Protein AF-A0A8H5FEQ5-F1 (afdb_monomer_lite)

Secondary structure (DSSP, 8-state):
--THHHHHHHHHHHH--HHHHHHHHHHHHH-----GGGHHHHHHHHHHHHHHHHHTT----HHHHHHHHHHHS-GGGHHHHHHT-

Radius of gyration: 16.86 Å; chains: 1; bounding box: 36×39×42 Å

InterPro domains:
  IPR061502 Copia/RE1/RE2-like, N-terminal domain [PF14223] (3-84)

Sequence (85 aa):
MTHDSWDALKQDYDAKDPLTEASLEKQVFSLTCTNPAKVGKHLNNLITIMDELAKRGVSIPDSQFKLAIISSTPNMYQATVKALC

Organism: NCBI:txid182062

pLDDT: mean 80.12, std 12.71, range [46.5, 92.94]

Foldseek 3Di:
DDCVVVVVVVCVCVLADVVLLVVLVCCLQPAADADQVCLVVVVVVSVVSQVVCVVNVHHDDPVVSLVSSLVRYHPVCNVVSVVVD

Structure (mmCIF, N/CA/C/O backbone):
data_AF-A0A8H5FEQ5-F1
#
_entry.id   AF-A0A8H5FEQ5-F1
#
loop_
_atom_site.group_PDB
_atom_site.id
_atom_site.type_symbol
_atom_site.label_atom_id
_atom_site.label_alt_id
_atom_site.label_comp_id
_atom_site.label_asym_id
_atom_site.label_entity_id
_atom_site.label_seq_id
_atom_site.pdbx_PDB_ins_code
_atom_site.Cartn_x
_atom_site.Cartn_y
_atom_site.Cartn_z
_atom_site.occupancy
_atom_site.B_iso_or_equiv
_atom_site.auth_seq_id
_atom_site.auth_comp_id
_atom_site.auth_asym_id
_atom_site.auth_atom_id
_atom_site.pdbx_PDB_model_num
ATOM 1 N N . MET A 1 1 ? -20.989 26.437 25.200 1.00 46.50 1 MET A N 1
ATOM 2 C CA . MET A 1 1 ? -20.942 25.461 24.093 1.00 46.50 1 MET A CA 1
ATOM 3 C C . MET A 1 1 ? -19.482 25.023 23.927 1.00 46.50 1 MET A C 1
ATOM 5 O O . MET A 1 1 ? -18.821 25.461 23.002 1.00 46.50 1 MET A O 1
ATOM 9 N N . THR A 1 2 ? -18.813 24.613 25.010 1.00 48.94 2 THR A N 1
ATOM 10 C CA . THR A 1 2 ? -18.649 23.246 25.571 1.00 48.94 2 THR A CA 1
ATOM 11 C C . THR A 1 2 ? -17.823 22.336 24.660 1.00 48.94 2 THR A C 1
ATOM 13 O O . THR A 1 2 ? -18.333 21.745 23.715 1.00 48.94 2 THR A O 1
ATOM 16 N N . HIS A 1 3 ? -16.529 22.282 24.982 1.00 54.56 3 HIS A N 1
ATOM 17 C CA . HIS A 1 3 ? -15.462 21.460 24.399 1.00 54.56 3 HIS A CA 1
ATOM 18 C C . HIS A 1 3 ? -15.883 19.991 24.184 1.00 54.56 3 HIS A C 1
ATOM 20 O O . HIS A 1 3 ? -15.548 19.392 23.167 1.00 54.56 3 HIS A O 1
ATOM 26 N N . ASP A 1 4 ? -16.744 19.483 25.068 1.00 58.84 4 ASP A N 1
ATOM 27 C CA . ASP A 1 4 ? -17.331 18.139 25.043 1.00 58.84 4 ASP A CA 1
ATOM 28 C C . ASP A 1 4 ? -18.029 17.785 23.722 1.00 58.84 4 ASP A C 1
ATOM 30 O O . ASP A 1 4 ? -18.016 16.632 23.300 1.00 58.84 4 ASP A O 1
ATOM 34 N N . SER A 1 5 ? -18.623 18.766 23.034 1.00 55.53 5 SER A N 1
ATOM 35 C CA . SER A 1 5 ? -19.295 18.533 21.749 1.00 55.53 5 SER A CA 1
ATOM 36 C C . SER A 1 5 ? -18.304 18.290 20.609 1.00 55.53 5 SER A C 1
ATOM 38 O O . SER A 1 5 ? -18.606 17.534 19.692 1.00 55.53 5 SER A O 1
ATOM 40 N N . TRP A 1 6 ? -17.122 18.911 20.665 1.00 59.00 6 TRP A N 1
ATOM 41 C CA . TRP A 1 6 ? -16.057 18.723 19.678 1.00 59.00 6 TRP A CA 1
ATOM 42 C C . TRP A 1 6 ? -15.270 17.444 19.926 1.00 59.00 6 TRP A C 1
ATOM 44 O O . TRP A 1 6 ? -14.931 16.754 18.969 1.00 59.00 6 TRP A O 1
ATOM 54 N N . ASP A 1 7 ? -15.019 17.109 21.190 1.00 69.25 7 ASP A N 1
ATOM 55 C CA . ASP A 1 7 ? -14.340 15.867 21.545 1.00 69.25 7 ASP A CA 1
ATOM 56 C C . ASP A 1 7 ? -15.220 14.650 21.232 1.00 69.25 7 ASP A C 1
ATOM 58 O O . ASP A 1 7 ? -14.716 13.688 20.663 1.00 69.25 7 ASP A O 1
ATOM 62 N N . ALA A 1 8 ? -16.540 14.723 21.453 1.00 65.06 8 ALA A N 1
ATOM 63 C CA . ALA A 1 8 ? -17.477 13.687 21.010 1.00 65.06 8 ALA A CA 1
ATOM 64 C C . ALA A 1 8 ? -17.522 13.548 19.477 1.00 65.06 8 ALA A C 1
ATOM 66 O O . ALA A 1 8 ? -17.512 12.434 18.962 1.00 65.06 8 ALA A O 1
ATOM 67 N N . LEU A 1 9 ? -17.506 14.665 18.738 1.00 57.81 9 LEU A N 1
ATOM 68 C CA . LEU A 1 9 ? -17.484 14.649 17.271 1.00 57.81 9 LEU A CA 1
ATOM 69 C C . LEU A 1 9 ? -16.182 14.048 16.727 1.00 57.81 9 LEU A C 1
ATOM 71 O O . LEU A 1 9 ? -16.191 13.295 15.760 1.00 57.81 9 LEU A O 1
ATOM 75 N N . LYS A 1 10 ? -15.055 14.381 17.359 1.00 61.34 10 LYS A N 1
ATOM 76 C CA . LYS A 1 10 ? -13.737 13.844 17.029 1.00 61.34 10 LYS A CA 1
ATOM 77 C C . LYS A 1 10 ? -13.641 12.364 17.377 1.00 61.34 10 LYS A C 1
ATOM 79 O O . LYS A 1 10 ? -13.048 11.613 16.621 1.00 61.34 10 LYS A O 1
ATOM 84 N N . GLN A 1 11 ? -14.259 11.945 18.475 1.00 62.06 11 GLN A N 1
ATOM 85 C CA . GLN A 1 11 ? -14.317 10.552 18.894 1.00 62.06 11 GLN A CA 1
ATOM 86 C C . GLN A 1 11 ? -15.217 9.717 17.970 1.00 62.06 11 GLN A C 1
ATOM 88 O O . GLN A 1 11 ? -14.835 8.600 17.645 1.00 62.06 11 GLN A O 1
ATOM 93 N N . ASP A 1 12 ? -16.334 10.259 17.474 1.00 58.53 12 ASP A N 1
ATOM 94 C CA . ASP A 1 12 ? -17.163 9.621 16.435 1.00 58.53 12 ASP A CA 1
ATOM 95 C C . ASP A 1 12 ? -16.442 9.565 15.076 1.00 58.53 12 ASP A C 1
ATOM 97 O O . ASP A 1 12 ? -16.472 8.537 14.396 1.00 58.53 12 ASP A O 1
ATOM 101 N N . TYR A 1 13 ? -15.735 10.638 14.706 1.00 59.09 13 TYR A N 1
ATOM 102 C CA . TYR A 1 13 ? -14.914 10.707 13.493 1.00 59.09 13 TYR A CA 1
ATOM 103 C C . TYR A 1 13 ? -13.714 9.740 13.542 1.00 59.09 13 TYR A C 1
ATOM 105 O O . TYR A 1 13 ? -13.431 9.042 12.572 1.00 59.09 13 TYR A O 1
ATOM 113 N N . ASP A 1 14 ? -13.034 9.631 14.687 1.00 57.19 14 ASP A N 1
ATOM 114 C CA . ASP A 1 14 ? -11.932 8.684 14.897 1.00 57.19 14 ASP A CA 1
ATOM 115 C C . ASP A 1 14 ? -12.433 7.235 15.027 1.00 57.19 14 ASP A C 1
ATOM 117 O O . ASP A 1 14 ? -11.711 6.305 14.655 1.00 57.19 14 ASP A O 1
ATOM 121 N N . ALA A 1 15 ? -13.656 7.018 15.528 1.00 57.41 15 ALA A N 1
ATOM 122 C CA . ALA A 1 15 ? -14.189 5.684 15.780 1.00 57.41 15 ALA A CA 1
ATOM 123 C C . ALA A 1 15 ? -14.536 4.923 14.496 1.00 57.41 15 ALA A C 1
ATOM 125 O O . ALA A 1 15 ? -14.230 3.732 14.426 1.00 57.41 15 ALA A O 1
ATOM 126 N N . LYS A 1 16 ? -15.177 5.561 13.505 1.00 60.75 16 LYS A N 1
ATOM 127 C CA . LYS A 1 16 ? -15.637 4.921 12.256 1.00 60.75 16 LYS A CA 1
ATOM 128 C C . LYS A 1 16 ? -15.956 5.980 11.205 1.00 60.75 16 LYS A C 1
ATOM 130 O O . LYS A 1 16 ? -17.120 6.332 11.046 1.00 60.75 16 LYS A O 1
ATOM 135 N N . ASP A 1 17 ? -14.962 6.487 10.488 1.00 68.50 17 ASP A N 1
ATOM 136 C CA . ASP A 1 17 ? -15.224 7.377 9.357 1.00 68.50 17 ASP A CA 1
ATOM 137 C C . ASP A 1 17 ? -15.118 6.613 8.023 1.00 68.50 17 ASP A C 1
ATOM 139 O O . ASP A 1 17 ? -14.005 6.362 7.542 1.00 68.50 17 ASP A O 1
ATOM 143 N N . PRO A 1 18 ? -16.257 6.267 7.389 1.00 72.50 18 PRO A N 1
ATOM 144 C CA . PRO A 1 18 ? -16.298 5.686 6.052 1.00 72.50 18 PRO A CA 1
ATOM 145 C C . PRO A 1 18 ? -15.556 6.524 5.007 1.00 72.50 18 PRO A C 1
ATOM 147 O O . PRO A 1 18 ? -15.120 5.987 3.992 1.00 72.50 18 PRO A O 1
ATOM 150 N N . LEU A 1 19 ? -15.391 7.838 5.222 1.00 75.44 19 LEU A N 1
ATOM 151 C CA . LEU A 1 19 ? -14.608 8.686 4.320 1.00 75.44 19 LEU A CA 1
ATOM 152 C C . LEU A 1 19 ? -13.113 8.393 4.436 1.00 75.44 19 LEU A C 1
ATOM 154 O O . LEU A 1 19 ? -12.407 8.401 3.426 1.00 75.44 19 LEU A O 1
ATOM 158 N N . THR A 1 20 ? -12.631 8.100 5.642 1.00 79.69 20 THR A N 1
ATOM 159 C CA . THR A 1 20 ? -11.251 7.670 5.868 1.00 79.69 20 THR A CA 1
ATOM 160 C C . THR A 1 20 ? -11.013 6.289 5.258 1.00 79.69 20 THR A C 1
ATOM 162 O O . THR A 1 20 ? -10.013 6.099 4.571 1.00 79.69 20 THR A O 1
ATOM 165 N N . GLU A 1 21 ? -11.951 5.354 5.415 1.00 84.69 21 GLU A N 1
ATOM 166 C CA . GLU A 1 21 ? -11.894 4.033 4.768 1.00 84.69 21 GLU A CA 1
ATOM 167 C C . GLU A 1 21 ? -11.877 4.155 3.240 1.00 84.69 21 GLU A C 1
ATOM 169 O O . GLU A 1 21 ? -10.943 3.682 2.595 1.00 84.69 21 GLU A O 1
ATOM 174 N N . ALA A 1 22 ? -12.828 4.890 2.660 1.00 83.06 22 ALA A N 1
ATOM 175 C CA . ALA A 1 22 ? -12.890 5.126 1.219 1.00 83.06 22 ALA A CA 1
ATOM 176 C C . ALA A 1 22 ? -11.644 5.859 0.689 1.00 83.06 22 ALA A C 1
ATOM 178 O O . ALA A 1 22 ? -11.187 5.607 -0.428 1.00 83.06 22 ALA A O 1
ATOM 179 N N . SER A 1 23 ? -11.066 6.766 1.482 1.00 84.19 23 SER A N 1
ATOM 180 C CA . SER A 1 23 ? -9.811 7.445 1.152 1.00 84.19 23 SER A CA 1
ATOM 181 C C . SER A 1 23 ? -8.628 6.477 1.135 1.00 84.19 23 SER A C 1
ATOM 183 O O . SER A 1 23 ? -7.824 6.516 0.202 1.00 84.19 23 SER A O 1
ATOM 185 N N . LEU A 1 24 ? -8.523 5.592 2.129 1.00 87.00 24 LEU A N 1
ATOM 186 C CA . LEU A 1 24 ? -7.474 4.575 2.209 1.00 87.00 24 LEU A CA 1
ATOM 187 C C . LEU A 1 24 ? -7.614 3.542 1.082 1.00 87.00 24 LEU A C 1
ATOM 189 O O . LEU A 1 24 ? -6.633 3.268 0.394 1.00 87.00 24 LEU A O 1
ATOM 193 N N . GLU A 1 25 ? -8.824 3.052 0.802 1.00 87.75 25 GLU A N 1
ATOM 194 C CA . GLU A 1 25 ? -9.090 2.171 -0.345 1.00 87.75 25 GLU A CA 1
ATOM 195 C C . GLU A 1 25 ? -8.697 2.840 -1.664 1.00 87.75 25 GLU A C 1
ATOM 197 O O . GLU A 1 25 ? -7.955 2.272 -2.469 1.00 87.75 25 GLU A O 1
ATOM 202 N N . LYS A 1 26 ? -9.117 4.095 -1.874 1.00 89.38 26 LYS A N 1
ATOM 203 C CA . LYS A 1 26 ? -8.711 4.869 -3.049 1.00 89.38 26 LYS A CA 1
ATOM 204 C C . LYS A 1 26 ? -7.193 4.978 -3.139 1.00 89.38 26 LYS A C 1
ATOM 206 O O . LYS A 1 26 ? -6.649 4.885 -4.240 1.00 89.38 26 LYS A O 1
ATOM 211 N N . GLN A 1 27 ? -6.497 5.189 -2.024 1.00 88.69 27 GLN A N 1
ATOM 212 C CA . GLN A 1 27 ? -5.039 5.261 -2.022 1.00 88.69 27 GLN A CA 1
ATOM 213 C C . GLN A 1 27 ? -4.413 3.938 -2.461 1.00 88.69 27 GLN A C 1
ATOM 215 O O . GLN A 1 27 ? -3.542 3.980 -3.323 1.00 88.69 27 GLN A O 1
ATOM 220 N N . VAL A 1 28 ? -4.897 2.783 -1.990 1.00 89.81 28 VAL A N 1
ATOM 221 C CA . VAL A 1 28 ? -4.389 1.469 -2.435 1.00 89.81 28 VAL A CA 1
ATOM 222 C C . VAL A 1 28 ? -4.399 1.347 -3.962 1.00 89.81 28 VAL A C 1
ATOM 224 O O . VAL A 1 28 ? -3.400 0.935 -4.546 1.00 89.81 28 VAL A O 1
ATOM 227 N N . PHE A 1 29 ? -5.485 1.756 -4.622 1.00 89.31 29 PHE A N 1
ATOM 228 C CA . PHE A 1 29 ? -5.641 1.582 -6.072 1.00 89.31 29 PHE A CA 1
ATOM 229 C C . PHE A 1 29 ? -5.108 2.736 -6.931 1.00 89.31 29 PHE A C 1
ATOM 231 O O . PHE A 1 29 ? -4.971 2.575 -8.143 1.00 89.31 29 PHE A O 1
ATOM 238 N N . SER A 1 30 ? -4.818 3.900 -6.343 1.00 88.88 30 SER A N 1
ATOM 239 C CA . SER A 1 30 ? -4.390 5.094 -7.093 1.00 88.88 30 SER A CA 1
ATOM 240 C C . SER A 1 30 ? -2.935 5.493 -6.864 1.00 88.88 30 SER A C 1
ATOM 242 O O . SER A 1 30 ? -2.388 6.256 -7.663 1.00 88.88 30 SER A O 1
ATOM 244 N N . LEU A 1 31 ? -2.286 5.001 -5.802 1.00 88.88 31 LEU A N 1
ATOM 245 C CA . LEU A 1 31 ? -0.892 5.332 -5.527 1.00 88.88 31 LEU A CA 1
ATOM 246 C C . LEU A 1 31 ? -0.000 4.730 -6.615 1.00 88.88 31 LEU A C 1
ATOM 248 O O . LEU A 1 31 ? -0.005 3.523 -6.824 1.00 88.88 31 LEU A O 1
ATOM 252 N N . THR A 1 32 ? 0.821 5.546 -7.269 1.00 89.12 32 THR A N 1
ATOM 253 C CA . THR A 1 32 ? 1.778 5.081 -8.284 1.00 89.12 32 THR A CA 1
ATOM 254 C C . THR A 1 32 ? 3.198 5.474 -7.915 1.00 89.12 32 THR A C 1
ATOM 256 O O . THR A 1 32 ? 3.454 6.609 -7.508 1.00 89.12 32 THR A O 1
ATOM 259 N N . CYS A 1 33 ? 4.145 4.568 -8.125 1.00 88.69 33 CYS A N 1
ATOM 260 C CA . CYS A 1 33 ? 5.563 4.818 -7.962 1.00 88.69 33 CYS A CA 1
ATOM 261 C C . CYS A 1 33 ? 6.196 5.131 -9.318 1.00 88.69 33 CYS A C 1
ATOM 263 O O . CYS A 1 33 ? 6.257 4.285 -10.207 1.00 88.69 33 CYS A O 1
ATOM 265 N N . THR A 1 34 ? 6.713 6.346 -9.470 1.00 85.75 34 THR A N 1
ATOM 266 C CA . THR A 1 34 ? 7.427 6.771 -10.685 1.00 85.75 34 THR A CA 1
ATOM 267 C C . THR A 1 34 ? 8.943 6.651 -10.555 1.00 85.75 34 THR A C 1
ATOM 269 O O . THR A 1 34 ? 9.646 6.675 -11.561 1.00 85.75 34 THR A O 1
ATOM 272 N N . ASN A 1 35 ? 9.463 6.509 -9.330 1.00 86.94 35 ASN A N 1
ATOM 273 C CA . ASN A 1 35 ? 10.894 6.428 -9.054 1.00 86.94 35 ASN A CA 1
ATOM 274 C C . ASN A 1 35 ? 11.304 4.987 -8.694 1.00 86.94 35 ASN A C 1
ATOM 276 O O . ASN A 1 35 ? 11.023 4.548 -7.575 1.00 86.94 35 ASN A O 1
ATOM 280 N N . PRO A 1 36 ? 12.042 4.289 -9.577 1.00 84.06 36 PRO A N 1
ATOM 281 C CA . PRO A 1 36 ? 12.531 2.934 -9.341 1.00 84.06 36 PRO A CA 1
ATOM 282 C C . PRO A 1 36 ? 13.257 2.733 -8.005 1.00 84.06 36 PRO A C 1
ATOM 284 O O . PRO A 1 36 ? 13.013 1.754 -7.305 1.00 84.06 36 PRO A O 1
ATOM 287 N N . ALA A 1 37 ? 14.076 3.701 -7.585 1.00 86.56 37 ALA A N 1
ATOM 288 C CA . ALA A 1 37 ? 14.851 3.609 -6.348 1.00 8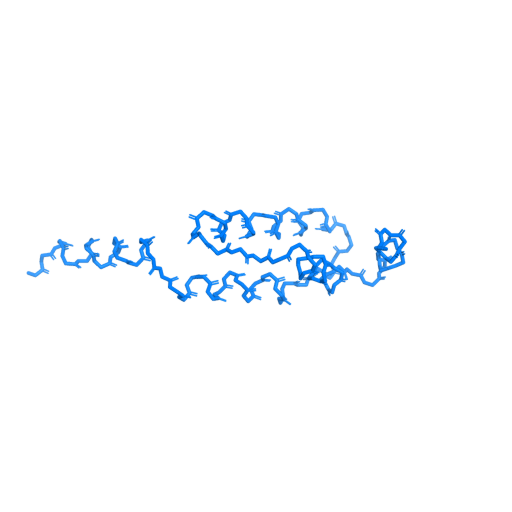6.56 37 ALA A CA 1
ATOM 289 C C . ALA A 1 37 ? 13.984 3.651 -5.075 1.00 86.56 37 ALA A C 1
ATOM 291 O O . ALA A 1 37 ? 14.469 3.361 -3.984 1.00 86.56 37 ALA A O 1
ATOM 292 N N . LYS A 1 38 ? 12.704 4.029 -5.188 1.00 89.69 38 LYS A N 1
ATOM 293 C CA . LYS A 1 38 ? 11.772 4.156 -4.058 1.00 89.69 38 LYS A CA 1
ATOM 294 C C . LYS A 1 38 ? 10.704 3.064 -4.025 1.00 89.69 38 LYS A C 1
ATOM 296 O O . LYS A 1 38 ? 9.828 3.132 -3.166 1.00 89.69 38 LYS A O 1
ATOM 301 N N . VAL A 1 39 ? 10.782 2.049 -4.890 1.00 87.69 39 VAL A N 1
ATOM 302 C CA . VAL A 1 39 ? 9.784 0.967 -4.950 1.00 87.69 39 VAL A CA 1
ATOM 303 C C . VAL A 1 39 ? 9.644 0.241 -3.613 1.00 87.69 39 VAL A C 1
ATOM 305 O O . VAL A 1 39 ? 8.525 0.038 -3.163 1.00 87.69 39 VAL A O 1
ATOM 308 N N . GLY A 1 40 ? 10.742 -0.056 -2.911 1.00 87.19 40 GLY A N 1
ATOM 309 C CA . GLY A 1 40 ? 10.661 -0.678 -1.581 1.00 87.19 40 GLY A CA 1
ATOM 310 C C . GLY A 1 40 ? 9.876 0.168 -0.568 1.00 87.19 40 GLY A C 1
ATOM 311 O O . GLY A 1 40 ? 8.999 -0.339 0.124 1.00 87.19 40 GLY A O 1
ATOM 312 N N . LYS A 1 41 ? 10.117 1.488 -0.537 1.00 90.62 41 LYS A N 1
ATOM 313 C CA . LYS A 1 41 ? 9.358 2.415 0.321 1.00 90.62 41 LYS A CA 1
ATOM 314 C C . LYS A 1 41 ? 7.886 2.499 -0.096 1.00 90.62 41 LYS A C 1
ATOM 316 O O . LYS A 1 41 ? 7.020 2.599 0.765 1.00 90.62 41 LYS A O 1
ATOM 321 N N . HIS A 1 42 ? 7.613 2.473 -1.398 1.00 90.81 42 HIS A N 1
ATOM 322 C CA . HIS A 1 42 ? 6.256 2.471 -1.943 1.00 90.81 42 HIS A CA 1
ATOM 323 C C . HIS A 1 42 ? 5.471 1.223 -1.523 1.00 90.81 42 HIS A C 1
ATOM 325 O O . HIS A 1 42 ? 4.356 1.355 -1.029 1.00 90.81 42 HIS A O 1
ATOM 331 N N . LEU A 1 43 ? 6.069 0.033 -1.636 1.00 90.88 43 LEU A N 1
ATOM 332 C CA . LEU A 1 43 ? 5.444 -1.219 -1.199 1.00 90.88 43 LEU A CA 1
ATOM 333 C C . LEU A 1 43 ? 5.167 -1.213 0.307 1.00 90.88 43 LEU A C 1
ATOM 335 O O . LEU A 1 43 ? 4.065 -1.556 0.719 1.00 90.88 43 LEU A O 1
ATOM 339 N N . ASN A 1 44 ? 6.117 -0.737 1.116 1.00 92.31 44 ASN A N 1
ATOM 340 C CA . ASN A 1 44 ? 5.895 -0.576 2.554 1.00 92.31 44 ASN A CA 1
ATOM 341 C C . ASN A 1 44 ? 4.722 0.368 2.850 1.00 92.31 44 ASN A C 1
ATOM 343 O O . ASN A 1 44 ? 3.938 0.092 3.747 1.00 92.31 44 ASN A O 1
ATOM 347 N N . ASN A 1 45 ? 4.566 1.454 2.084 1.00 92.25 45 ASN A N 1
ATOM 348 C CA . ASN A 1 45 ? 3.439 2.372 2.253 1.00 92.25 45 ASN A CA 1
ATOM 349 C C . ASN A 1 45 ? 2.093 1.703 1.929 1.00 92.25 45 ASN A C 1
ATOM 351 O O . ASN A 1 45 ? 1.129 1.887 2.662 1.00 92.25 45 ASN A O 1
ATOM 355 N N . LEU A 1 46 ? 2.035 0.898 0.863 1.00 92.00 46 LEU A N 1
ATOM 356 C CA . LEU A 1 46 ? 0.840 0.122 0.518 1.00 92.00 46 LEU A CA 1
ATOM 357 C C . LEU A 1 46 ? 0.488 -0.916 1.596 1.00 92.00 46 LEU A C 1
ATOM 359 O O . LEU A 1 46 ? -0.688 -1.078 1.910 1.00 92.00 46 LEU A O 1
ATOM 363 N N . ILE A 1 47 ? 1.488 -1.578 2.188 1.00 92.12 47 ILE A N 1
ATOM 364 C CA . ILE A 1 47 ? 1.289 -2.512 3.310 1.00 92.12 47 ILE A CA 1
ATOM 365 C C . ILE A 1 47 ? 0.726 -1.774 4.529 1.00 92.12 47 ILE A C 1
ATOM 367 O O . ILE A 1 47 ? -0.266 -2.217 5.096 1.00 92.12 47 ILE A O 1
ATOM 371 N N . THR A 1 48 ? 1.280 -0.612 4.888 1.00 92.94 48 THR A N 1
ATOM 372 C CA . THR A 1 48 ? 0.761 0.193 6.006 1.00 92.94 48 THR A CA 1
ATOM 373 C C . THR A 1 48 ? -0.704 0.584 5.799 1.00 92.94 48 THR A C 1
ATOM 375 O O . THR A 1 48 ? -1.496 0.492 6.733 1.00 92.94 48 THR A O 1
ATOM 378 N N . ILE A 1 49 ? -1.088 0.983 4.581 1.00 91.25 49 ILE A N 1
ATOM 379 C CA . ILE A 1 49 ? -2.483 1.330 4.261 1.00 91.25 49 ILE A CA 1
ATOM 380 C C . ILE A 1 49 ? -3.400 0.105 4.414 1.00 91.25 49 ILE A C 1
ATOM 382 O O . ILE A 1 49 ? -4.488 0.221 4.975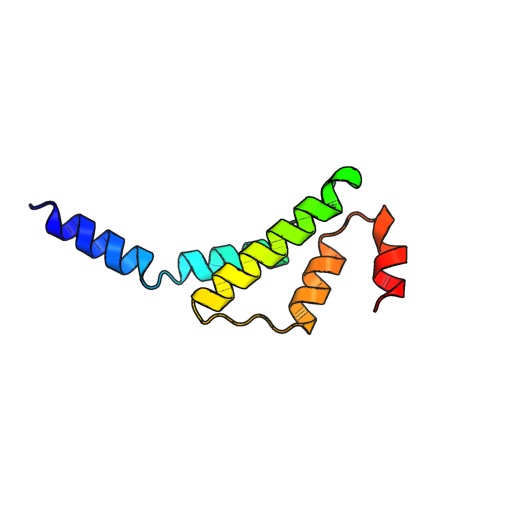 1.00 91.25 49 ILE A O 1
ATOM 386 N N . MET A 1 50 ? -2.959 -1.076 3.967 1.00 91.75 50 MET A N 1
ATOM 387 C CA . MET A 1 50 ? -3.696 -2.331 4.168 1.00 91.75 50 MET A CA 1
ATOM 388 C C . MET A 1 50 ? -3.864 -2.671 5.653 1.00 91.75 50 MET A C 1
ATOM 390 O O . MET A 1 50 ? -4.956 -3.053 6.069 1.00 91.75 50 MET A O 1
ATOM 394 N N . ASP A 1 51 ? -2.820 -2.489 6.464 1.00 91.06 51 ASP A N 1
ATOM 395 C CA . ASP A 1 51 ? -2.882 -2.713 7.912 1.00 91.06 51 ASP A CA 1
ATOM 396 C C . ASP A 1 51 ? -3.851 -1.735 8.599 1.00 91.06 51 ASP A C 1
ATOM 398 O O . ASP A 1 51 ? -4.551 -2.102 9.545 1.00 91.06 51 ASP A O 1
ATOM 402 N N . GLU A 1 52 ? -3.914 -0.483 8.137 1.00 87.88 52 GLU A N 1
ATOM 403 C CA . GLU A 1 52 ? -4.869 0.515 8.630 1.00 87.88 52 GLU A CA 1
ATOM 404 C C . GLU A 1 52 ? -6.315 0.175 8.258 1.00 87.88 52 GLU A C 1
ATOM 406 O O . GLU A 1 52 ? -7.202 0.306 9.104 1.00 87.88 52 GLU A O 1
ATOM 411 N N . LEU A 1 53 ? -6.554 -0.313 7.040 1.00 88.38 53 LEU A N 1
ATOM 412 C CA . LEU A 1 53 ? -7.863 -0.818 6.617 1.00 88.38 53 LEU A CA 1
ATOM 413 C C . LEU A 1 53 ? -8.278 -2.047 7.438 1.00 88.38 53 LEU A C 1
ATOM 415 O O . LEU A 1 53 ? -9.393 -2.091 7.960 1.00 88.38 53 LEU A O 1
ATOM 419 N N . ALA A 1 54 ? -7.358 -2.990 7.659 1.00 88.44 54 ALA A N 1
ATOM 420 C CA . ALA A 1 54 ? -7.615 -4.189 8.451 1.00 88.44 54 ALA A CA 1
ATOM 421 C C . ALA A 1 54 ? -7.977 -3.856 9.909 1.00 88.44 54 ALA A C 1
ATOM 423 O O . ALA A 1 54 ? -8.914 -4.435 10.461 1.00 88.44 54 ALA A O 1
ATOM 424 N N . LYS A 1 55 ? -7.301 -2.873 10.525 1.00 86.50 55 LYS A N 1
ATOM 425 C CA . LYS A 1 55 ? -7.642 -2.367 11.872 1.00 86.50 55 LYS A CA 1
ATOM 426 C C . LYS A 1 55 ? -9.052 -1.775 11.951 1.00 86.50 55 LYS A C 1
ATOM 428 O O . LYS A 1 55 ? -9.645 -1.784 13.025 1.00 86.50 55 LYS A O 1
ATOM 433 N N . ARG A 1 56 ? -9.580 -1.274 10.831 1.00 83.31 56 ARG A N 1
ATOM 434 C CA . ARG A 1 56 ? -10.938 -0.720 10.701 1.00 83.31 56 ARG A CA 1
ATOM 435 C C . ARG A 1 56 ? -11.976 -1.774 10.292 1.00 83.31 56 ARG A C 1
ATOM 437 O O . ARG A 1 56 ? -13.154 -1.462 10.186 1.00 83.31 56 ARG A O 1
ATOM 444 N N . GLY A 1 57 ? -11.567 -3.032 10.112 1.00 83.94 57 GLY A N 1
ATOM 445 C CA . GLY A 1 57 ? -12.450 -4.127 9.702 1.00 83.94 57 GLY A CA 1
ATOM 446 C C . GLY A 1 57 ? -12.709 -4.190 8.195 1.00 83.94 57 GLY A C 1
ATOM 447 O O . GLY A 1 57 ? -13.543 -4.981 7.756 1.00 83.94 57 GLY A O 1
ATOM 448 N N . VAL A 1 58 ? -11.985 -3.399 7.401 1.00 85.50 58 VAL A N 1
ATOM 449 C CA . VAL A 1 58 ? -12.041 -3.432 5.940 1.00 85.50 58 VAL A CA 1
ATOM 450 C C . VAL A 1 58 ? -11.002 -4.424 5.430 1.00 85.50 58 VAL A C 1
ATOM 452 O O . VAL A 1 58 ? -9.817 -4.334 5.750 1.00 85.50 58 VAL A O 1
ATOM 455 N N . SER A 1 59 ? -11.446 -5.387 4.626 1.00 87.75 59 SER A N 1
ATOM 456 C CA . SER A 1 59 ? -10.579 -6.403 4.034 1.00 87.75 59 SER A CA 1
ATOM 457 C C . SER A 1 59 ? -10.582 -6.267 2.517 1.0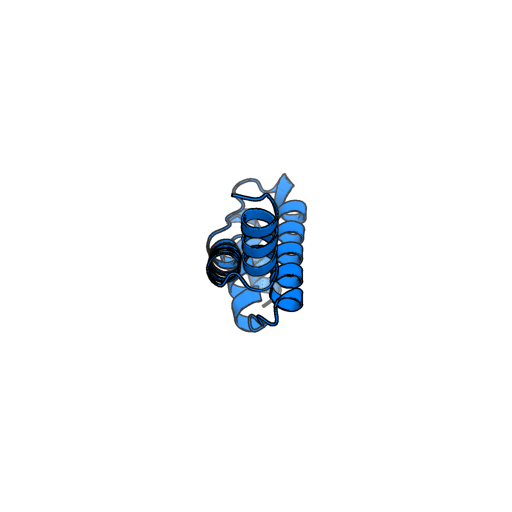0 87.75 59 SER A C 1
ATOM 459 O O . SER A 1 59 ? -11.608 -6.467 1.869 1.00 87.75 59 SER A O 1
ATOM 461 N N . ILE A 1 60 ? -9.419 -5.943 1.952 1.00 88.81 60 ILE A N 1
ATOM 462 C CA . ILE A 1 60 ? -9.190 -5.999 0.508 1.00 88.81 60 ILE A CA 1
ATOM 463 C C . ILE A 1 60 ? -8.676 -7.406 0.170 1.00 88.81 60 ILE A C 1
ATOM 465 O O . ILE A 1 60 ? -7.694 -7.845 0.771 1.00 88.81 60 ILE A O 1
ATOM 469 N N . PRO A 1 61 ? -9.285 -8.118 -0.796 1.00 92.56 61 PRO A N 1
ATOM 470 C CA . PRO A 1 61 ? -8.808 -9.429 -1.213 1.00 92.56 61 PRO A CA 1
ATOM 471 C C . PRO A 1 61 ? -7.362 -9.387 -1.715 1.00 92.56 61 PRO A C 1
ATOM 473 O O . PRO A 1 61 ? -7.001 -8.518 -2.512 1.00 92.56 61 PRO A O 1
ATOM 476 N N . ASP A 1 62 ? -6.566 -10.396 -1.361 1.00 88.75 62 ASP A N 1
ATOM 477 C CA . ASP A 1 62 ? -5.172 -10.529 -1.805 1.00 88.75 62 ASP A CA 1
ATOM 478 C C . ASP A 1 62 ? -5.008 -10.399 -3.324 1.00 88.75 62 ASP A C 1
ATOM 480 O O . ASP A 1 62 ? -4.026 -9.839 -3.807 1.00 88.75 62 ASP A O 1
ATOM 484 N N . SER A 1 63 ? -5.969 -10.907 -4.102 1.00 89.69 63 SER A N 1
ATOM 485 C CA . SER A 1 63 ? -5.968 -10.787 -5.564 1.00 89.69 63 SER A CA 1
ATOM 486 C C . SER A 1 63 ? -6.045 -9.331 -6.028 1.00 89.69 63 SER A C 1
ATOM 488 O O . SER A 1 63 ? -5.325 -8.944 -6.947 1.00 89.69 63 SER A O 1
ATOM 490 N N . GLN A 1 64 ? -6.863 -8.506 -5.373 1.00 90.75 64 GLN A N 1
ATOM 491 C CA . GLN A 1 64 ? -6.980 -7.080 -5.673 1.00 90.75 64 GLN A CA 1
ATOM 492 C C . GLN A 1 64 ? -5.745 -6.312 -5.207 1.00 90.75 64 GLN A C 1
ATOM 494 O O . GLN A 1 64 ? -5.250 -5.450 -5.932 1.00 90.75 64 GLN A O 1
ATOM 499 N N . PHE A 1 65 ? -5.195 -6.665 -4.045 1.00 90.38 65 PHE A N 1
ATOM 500 C CA . PHE A 1 65 ? -3.977 -6.033 -3.548 1.00 90.38 65 PHE A CA 1
ATOM 501 C C . PHE A 1 65 ? -2.764 -6.329 -4.443 1.00 90.38 65 PHE A C 1
ATOM 503 O O . PHE A 1 65 ? -1.992 -5.429 -4.773 1.00 90.38 65 PHE A O 1
ATOM 510 N N . LYS A 1 66 ? -2.634 -7.566 -4.938 1.00 89.00 66 LYS A N 1
ATOM 511 C CA . LYS A 1 66 ? -1.621 -7.926 -5.943 1.00 89.00 66 LYS A CA 1
ATOM 512 C C . LYS A 1 66 ? -1.776 -7.098 -7.215 1.00 89.00 66 LYS A C 1
ATOM 514 O O . LYS A 1 66 ? -0.784 -6.566 -7.706 1.00 89.00 66 LYS A O 1
ATOM 519 N N . LEU A 1 67 ? -3.001 -6.934 -7.722 1.00 88.56 67 LEU A N 1
ATOM 520 C CA . LEU A 1 67 ? -3.261 -6.077 -8.883 1.00 88.56 67 LEU A CA 1
ATOM 521 C C . LEU A 1 67 ? -2.838 -4.627 -8.629 1.00 88.56 67 LEU A C 1
ATOM 523 O O . LEU A 1 67 ? -2.176 -4.048 -9.487 1.00 88.56 67 LEU A O 1
ATOM 527 N N . ALA A 1 68 ? -3.131 -4.082 -7.445 1.00 89.38 68 ALA A N 1
ATOM 528 C CA . ALA A 1 68 ? -2.707 -2.741 -7.050 1.00 89.38 68 ALA A CA 1
ATOM 529 C C . ALA A 1 68 ? -1.173 -2.593 -7.007 1.00 89.38 68 ALA A C 1
ATOM 531 O O . ALA A 1 68 ? -0.622 -1.588 -7.459 1.00 89.38 68 ALA A O 1
ATOM 532 N N . ILE A 1 69 ? -0.446 -3.606 -6.526 1.00 89.38 69 ILE A N 1
ATOM 533 C CA . ILE A 1 69 ? 1.026 -3.624 -6.563 1.00 89.38 69 ILE A CA 1
ATOM 534 C C . ILE A 1 69 ? 1.530 -3.624 -8.011 1.00 89.38 69 ILE A C 1
ATOM 536 O O . ILE A 1 69 ? 2.390 -2.819 -8.373 1.00 89.38 69 ILE A O 1
ATOM 540 N N . ILE A 1 70 ? 0.977 -4.491 -8.862 1.00 87.75 70 ILE A N 1
ATOM 541 C CA . ILE A 1 70 ? 1.384 -4.594 -10.268 1.00 87.75 70 ILE A CA 1
ATOM 542 C C . ILE A 1 70 ? 1.157 -3.261 -10.987 1.00 87.75 70 ILE A C 1
ATOM 544 O O . ILE A 1 70 ? 2.062 -2.770 -11.660 1.00 87.75 70 ILE A O 1
ATOM 548 N N . SER A 1 71 ? -0.017 -2.649 -10.813 1.00 88.12 71 SER A N 1
ATOM 549 C CA . SER A 1 71 ? -0.378 -1.395 -11.480 1.00 88.12 71 SER A CA 1
ATOM 550 C C . SER A 1 71 ? 0.365 -0.175 -10.937 1.00 88.12 71 SER A C 1
ATOM 552 O O . SER A 1 71 ? 0.508 0.815 -11.650 1.00 88.12 71 SER A O 1
ATOM 554 N N . SER A 1 72 ? 0.831 -0.223 -9.687 1.00 89.50 72 SER A N 1
ATOM 555 C CA . SER A 1 72 ? 1.494 0.908 -9.033 1.00 89.50 72 SER A CA 1
ATOM 556 C C . SER A 1 72 ? 3.013 0.929 -9.191 1.00 89.50 72 SER A C 1
ATOM 558 O O . SER A 1 72 ? 3.635 1.954 -8.911 1.00 89.50 72 SER A O 1
ATOM 560 N N . THR A 1 73 ? 3.636 -0.170 -9.619 1.00 87.38 73 THR A N 1
ATOM 561 C CA . THR A 1 73 ? 5.094 -0.236 -9.789 1.00 87.38 73 THR A CA 1
ATOM 562 C C . THR A 1 73 ? 5.562 0.397 -11.108 1.00 87.38 73 THR A C 1
ATOM 564 O O . THR A 1 73 ? 4.847 0.355 -12.112 1.00 87.38 73 THR A O 1
ATOM 567 N N . PRO A 1 74 ? 6.781 0.974 -11.158 1.00 86.38 74 PRO A N 1
ATOM 568 C CA . PRO A 1 74 ? 7.322 1.534 -12.389 1.00 86.38 74 PRO A CA 1
ATOM 569 C C . PRO A 1 74 ? 7.484 0.454 -13.464 1.00 86.38 74 PRO A C 1
ATOM 571 O O . PRO A 1 74 ? 7.893 -0.668 -13.163 1.00 86.38 74 PRO A O 1
ATOM 574 N N . ASN A 1 75 ? 7.297 0.828 -14.734 1.00 81.56 75 ASN A N 1
ATOM 575 C CA . ASN A 1 75 ? 7.392 -0.077 -15.892 1.00 81.56 75 ASN A CA 1
ATOM 576 C C . ASN A 1 75 ? 8.672 -0.931 -15.922 1.00 81.56 75 ASN A C 1
ATOM 578 O O . ASN A 1 75 ? 8.639 -2.075 -16.364 1.00 81.56 75 ASN A O 1
ATOM 582 N N . MET A 1 76 ? 9.786 -0.402 -15.406 1.00 80.81 76 MET A N 1
ATOM 583 C CA . MET A 1 76 ? 11.068 -1.109 -15.309 1.00 80.81 76 MET A CA 1
ATOM 584 C C . MET A 1 76 ? 10.985 -2.414 -14.497 1.00 80.81 76 MET A C 1
ATOM 586 O O . MET A 1 76 ? 11.721 -3.352 -14.784 1.00 80.81 76 MET A O 1
ATOM 590 N N . TYR A 1 77 ? 10.075 -2.499 -13.523 1.00 78.25 77 TYR A N 1
ATOM 591 C CA . TYR A 1 77 ? 9.871 -3.691 -12.696 1.00 78.25 77 TYR A CA 1
ATOM 592 C C . TYR A 1 77 ? 8.736 -4.588 -13.187 1.00 78.25 77 TYR A C 1
ATOM 594 O O . TYR A 1 77 ? 8.584 -5.689 -12.665 1.00 78.25 77 TYR A O 1
ATOM 602 N N . GLN A 1 78 ? 7.962 -4.184 -14.202 1.00 74.88 78 GLN A N 1
ATOM 603 C CA . GLN A 1 78 ? 6.826 -4.987 -14.670 1.00 74.88 78 GLN A CA 1
ATOM 604 C C . GLN A 1 78 ? 7.242 -6.372 -15.171 1.00 74.88 78 GLN A C 1
ATOM 606 O O . GLN A 1 78 ? 6.485 -7.322 -15.000 1.00 74.88 78 GLN A O 1
ATOM 611 N N . ALA A 1 79 ? 8.435 -6.516 -15.756 1.00 75.38 79 ALA A N 1
ATOM 612 C CA . ALA A 1 79 ? 8.956 -7.822 -16.161 1.00 75.38 79 ALA A CA 1
ATOM 613 C C . ALA A 1 79 ? 9.195 -8.741 -14.949 1.00 75.38 79 ALA A C 1
ATOM 615 O O . ALA A 1 79 ? 8.764 -9.890 -14.950 1.00 75.38 79 ALA A O 1
ATOM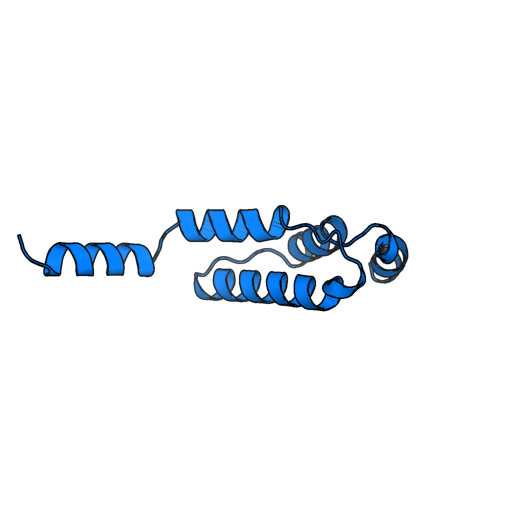 616 N N . THR A 1 80 ? 9.814 -8.213 -13.889 1.00 77.19 80 THR A N 1
ATOM 617 C CA . THR A 1 80 ? 10.054 -8.936 -12.632 1.00 77.19 80 THR A CA 1
ATOM 618 C C . THR A 1 80 ? 8.749 -9.283 -11.927 1.00 77.19 80 THR A C 1
ATOM 620 O O . THR A 1 80 ? 8.571 -10.398 -11.456 1.00 77.19 80 THR A O 1
ATOM 623 N N . VAL A 1 81 ? 7.814 -8.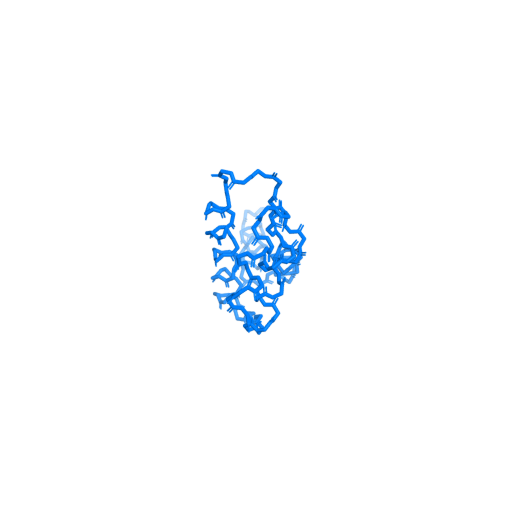337 -11.886 1.00 71.31 81 VAL A N 1
ATOM 624 C CA . VAL A 1 81 ? 6.510 -8.518 -11.249 1.00 71.31 81 VAL A CA 1
ATOM 625 C C . VAL A 1 81 ? 5.667 -9.561 -11.995 1.00 71.31 81 VAL A C 1
ATOM 627 O O . VAL A 1 81 ? 5.065 -10.418 -11.355 1.00 71.31 81 VAL A O 1
ATOM 630 N N . LYS A 1 82 ? 5.676 -9.558 -13.337 1.00 69.75 82 LYS A N 1
ATOM 631 C CA . LYS A 1 82 ? 5.014 -10.592 -14.154 1.00 69.75 82 LYS A CA 1
ATOM 632 C C . LYS A 1 82 ? 5.600 -11.987 -13.946 1.00 69.75 82 LYS A C 1
ATOM 634 O O . LYS A 1 82 ? 4.864 -12.949 -14.071 1.00 69.75 82 LYS A O 1
ATOM 639 N N . ALA A 1 83 ? 6.892 -12.101 -13.645 1.00 69.94 83 ALA A N 1
ATOM 640 C CA . ALA A 1 83 ? 7.536 -13.390 -13.390 1.00 69.94 83 ALA A CA 1
ATOM 641 C C . ALA A 1 83 ? 7.184 -13.993 -12.015 1.00 69.94 83 ALA A C 1
ATOM 643 O O . ALA A 1 83 ? 7.456 -15.166 -11.781 1.00 69.94 83 ALA A O 1
ATOM 644 N N . LEU A 1 84 ? 6.618 -13.192 -11.104 1.00 64.38 84 LEU A N 1
ATOM 645 C CA . LEU A 1 84 ? 6.195 -13.609 -9.761 1.00 64.38 84 LEU A CA 1
ATOM 646 C C . LEU A 1 84 ? 4.690 -13.922 -9.667 1.00 64.38 84 LEU A C 1
ATOM 648 O O . LEU A 1 84 ? 4.234 -14.355 -8.608 1.00 64.38 84 LEU A O 1
ATOM 652 N N . CYS A 1 85 ? 3.934 -13.657 -10.736 1.00 55.16 85 CYS A N 1
ATOM 653 C CA . CYS A 1 85 ? 2.505 -13.952 -10.859 1.00 55.16 85 CYS A CA 1
ATOM 654 C C . CYS A 1 85 ? 2.298 -15.269 -11.608 1.00 55.16 85 CYS A C 1
ATOM 656 O O . CYS A 1 85 ? 1.354 -15.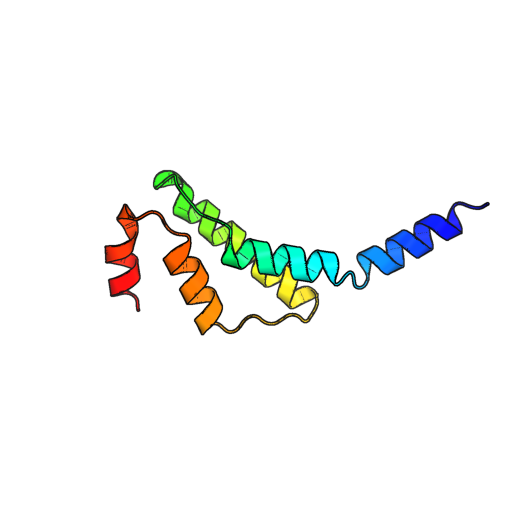994 -11.227 1.00 55.16 85 CYS A O 1
#

=== Feature glossary ===
A reading guide for the features in this record.

Start from the sequence.

  · This is the polypeptide sequence — one letter per residue, N-terminus first. Length ranges from a few dozen residues for small domains to over a thousand for large multi-domain proteins.

Fold it, and you get atomic coordinates and the backbone conformation that goes with them.

  · Structure coordinates are given as an mmCIF _atom_site loop: one row per atom with element, residue name, chain id, sequence number, and x/y/z position in Å. Only the four main-chain atoms per residue are included here; side chains are omitted to keep the record compact.

  · Backbone dihedral angles. Every residue except chain termini has a φ (preceding-C → N → Cα → C) and a ψ (N → Cα → C → next-N). They are reported in degrees following the IUPAC sign convention. Secondary structure is essentially a statement about which (φ, ψ) basin each residue occupies.

  · The SS8 string is DSSP's per-residue secondary-structure call. α-helix (H) means an i→i+4 H-bond ladder; β-strand (E) means the residue participates in a β-sheet; 3₁₀ (G) and π (I) are tighter and wider helices; T/S are turns/bends; '-' is loop.

  · SS3 is a coarse helix/strand/coil call (letters a/b/c) made by the P-SEA algorithm from inter-Cα distances and dihedrals. It is less detailed than DSSP but needs only Cα positions.

Summarize the fold with a handful of shape descriptors and a per-residue structural alphabet.

  · Radius of gyration (Rg) is the root-mean-square distance of Cα atoms from their centroid — a single number for overall size and compactness. A globular domain of N residues has Rg ≈ 2.2·N^0.38 Å; an extended or disordered chain has a much larger Rg. The Cα contact count is the number of residue pairs whose Cα atoms are within 8 Å and are more than four positions apart in sequence — a standard proxy for tertiary packing density. The bounding box is the smallest axis-aligned box enclosing all Cα atoms.

  · The Foldseek 3Di string encodes local tertiary geometry as a 20-letter alphabet — one character per residue — derived from the relative positions of nearby Cα atoms. Unlike the amino-acid sequence, 3Di is a direct function of the 3D structure, so two proteins with the same fold have similar 3Di strings even at low sequence identity.

  · Solvent-accessible surface area (SASA) is the area in Å² traced out by the centre of a 1.4 Å probe sphere (a water molecule) rolled over the protein's van der Waals surface (Shrake–Rupley / Lee–Richards construction). Buried residues have near-zero SASA; fully exposed residues can exceed 200 Å². The total SASA scales roughly with the number of surface residues.

Ask how reliable the model is.

  · pLDDT (predicted Local Distance Difference Test) is AlphaFold's per-residue confidence score, ranging from 0 to 100. Values above 90 indicate high confidence (typically well-packed cores); 70–90 is confident; 50–70 low confidence; below 50 usually means the region is disordered or the prediction is unreliable there. AlphaFold stores pLDDT in the mmCIF B-factor column.

  · B-factor (Debye–Waller factor) reflects atomic displacement in the crystal lattice. It is an experimental observable (units Å²), not a prediction; low values mean the atom is pinned down, high values mean it moves or is heterogeneous across the crystal.

  · Predicted Aligned Error (PAE) is an AlphaFold confidence matrix: entry (i, j) is the expected error in the position of residue j, in ångströms, when the prediction is superimposed on the true structure at residue i. Low PAE within a block of residues means that block is internally rigid and well-predicted; high PAE between two blocks means their relative placement is uncertain even if each block individually is confident.

Place it in context: what it resembles, what it is annotated as, and how it looks.

  · Nearest PDB neighbors are the top structural matches found by Foldseek when searching this structure against the entire Protein Data Bank. Each hit reports a TM-score (0 to 1; >0.5 almost always implies the same fold) and an E-value. These are *structural* homologs — they may share no detectable sequence similarity.

  · Functional annotations link the protein to curated databases. InterPro entries identify conserved domains and families by matching the sequence against member-database signatures (Pfam, PROSITE, CDD, …). Gene Ontology (GO) terms describe molecular function, biological process, and cellular component in a controlled vocabulary. CATH places the structure in a hierarchical fold classification (Class/Architecture/Topology/Homologous-superfamily). The organism is the source species.

  · Three diagnostic plots accompany the record. The Cα contact map visualizes the tertiary structure as a 2D adjacency matrix (8 Å cutoff, sequence-local contacts suppressed). The Ramachandran plot shows the distribution of backbone (φ, ψ) torsions, with points in the α and β basins reflecting secondary structure content. The PAE plot shows AlphaFold's inter-residue confidence as a color matrix.

  · Six rendered views show the 3D structure from the faces of a cube — i.e. along ±x, ±y, ±z. Rendering representation is drawn randomly per protein from cartoon (secondary-structure ribbons), sticks (backbone bonds), or molecular surface; coloring is either N→C rainbow (blue at the N-terminus through red at the C-terminus) or one color per chain.